Protein AF-L5NJZ7-F1 (afdb_monomer_lite)

Sequence (51 aa):
LIEHPATMTHSPLSQTERDALGISDSLLRLSVGVEHVDDLRSDLASALSVL

pLDDT: mean 97.37, std 2.46, range [81.06, 98.62]

Secondary structure (DSSP, 8-state):
-EE-GGGTTTTTS-HHHHHHTT--TT--EE---SS-HHHHHHHHHHHHTT-

Radius of gyration: 13.74 Å; chains: 1; bounding box: 29×20×32 Å

Foldseek 3Di:
DKDQCCVPVVVVDDPVRCVVVVRDSPDMDDDDDDDDPVVVVVVVVVVVVVD

Structure (mmCIF, N/CA/C/O backbone):
data_AF-L5NJZ7-F1
#
_entry.id   AF-L5NJZ7-F1
#
loop_
_atom_site.group_PDB
_atom_site.id
_atom_site.type_symbol
_atom_site.label_atom_id
_atom_site.label_alt_id
_atom_site.label_comp_id
_atom_site.label_asym_id
_atom_site.label_entity_id
_atom_site.label_seq_id
_atom_site.pdbx_PDB_ins_code
_atom_site.Cartn_x
_atom_site.Cartn_y
_atom_site.Cartn_z
_atom_site.occupancy
_atom_site.B_iso_or_equiv
_atom_site.auth_seq_id
_atom_site.auth_comp_id
_atom_site.auth_asym_id
_atom_site.auth_atom_id
_atom_site.pdbx_PDB_model_num
ATOM 1 N N . LEU A 1 1 ? 3.447 6.251 -6.782 1.00 95.88 1 LEU A N 1
ATOM 2 C CA . LEU A 1 1 ? 3.307 6.454 -5.310 1.00 95.88 1 LEU A CA 1
ATOM 3 C C . LEU A 1 1 ? 2.544 5.273 -4.721 1.00 95.88 1 LEU A C 1
ATOM 5 O O . LEU A 1 1 ? 1.544 4.897 -5.318 1.00 95.88 1 LEU A O 1
ATOM 9 N N . ILE A 1 2 ? 2.966 4.710 -3.586 1.00 97.50 2 ILE A N 1
ATOM 10 C CA . ILE A 1 2 ? 2.267 3.607 -2.900 1.00 97.50 2 ILE A CA 1
ATOM 11 C C . ILE A 1 2 ? 1.999 3.979 -1.438 1.00 97.50 2 ILE A C 1
ATOM 13 O O . ILE A 1 2 ? 2.800 4.691 -0.836 1.00 97.50 2 ILE A O 1
ATOM 17 N N . GLU A 1 3 ? 0.886 3.520 -0.869 1.00 97.94 3 GLU A N 1
ATOM 18 C CA . GLU A 1 3 ? 0.582 3.690 0.556 1.00 97.94 3 GLU A CA 1
ATOM 19 C C . GLU A 1 3 ? -0.116 2.467 1.158 1.00 97.94 3 GLU A C 1
ATOM 21 O O . GLU A 1 3 ? -0.729 1.666 0.446 1.00 97.94 3 GLU A O 1
ATOM 26 N N . HIS A 1 4 ? -0.070 2.389 2.490 1.00 98.19 4 HIS A N 1
ATOM 27 C CA . HIS A 1 4 ? -0.862 1.473 3.304 1.00 98.19 4 HIS A CA 1
ATOM 28 C C . HIS A 1 4 ? -1.989 2.259 4.003 1.00 98.19 4 HIS A C 1
ATOM 30 O O . HIS A 1 4 ? -1.732 2.913 5.019 1.00 98.19 4 HIS A O 1
ATOM 36 N N . PRO A 1 5 ? -3.234 2.257 3.480 1.00 98.19 5 PRO A N 1
ATOM 37 C CA . PRO A 1 5 ? -4.296 3.128 3.976 1.00 98.19 5 PRO A CA 1
ATOM 38 C C . PRO A 1 5 ? -4.597 2.927 5.464 1.00 98.19 5 PRO A C 1
ATOM 40 O O . PRO A 1 5 ? -4.755 3.917 6.178 1.00 98.19 5 PRO A O 1
ATOM 43 N N . ALA A 1 6 ? -4.599 1.680 5.950 1.00 98.12 6 ALA A N 1
ATOM 44 C CA . ALA A 1 6 ? -4.949 1.353 7.332 1.00 98.12 6 ALA A CA 1
ATOM 45 C C . ALA A 1 6 ? -3.990 1.961 8.374 1.00 98.12 6 ALA A C 1
ATOM 47 O O . ALA A 1 6 ? -4.438 2.339 9.452 1.00 98.12 6 ALA A O 1
ATOM 48 N N . THR A 1 7 ? -2.696 2.126 8.060 1.00 97.81 7 THR A N 1
ATOM 49 C CA . THR A 1 7 ? -1.722 2.766 8.977 1.00 97.81 7 THR A CA 1
ATOM 50 C C . THR A 1 7 ? -1.358 4.194 8.588 1.00 97.81 7 THR A C 1
ATOM 52 O O . THR A 1 7 ? -0.550 4.817 9.272 1.00 97.81 7 THR A O 1
ATOM 55 N N . MET A 1 8 ? -1.914 4.724 7.497 1.00 97.75 8 MET A N 1
ATOM 56 C CA . MET A 1 8 ? -1.603 6.067 7.004 1.00 97.75 8 MET A CA 1
ATOM 57 C C . MET A 1 8 ? -2.874 6.912 6.921 1.00 97.75 8 MET A C 1
ATOM 59 O O . MET A 1 8 ? -3.377 7.382 7.942 1.00 97.75 8 MET A O 1
ATOM 63 N N . THR A 1 9 ? -3.409 7.100 5.716 1.00 97.00 9 THR A N 1
ATOM 64 C CA . THR A 1 9 ? -4.501 8.035 5.414 1.00 97.00 9 THR A CA 1
ATOM 65 C C . THR A 1 9 ? -5.802 7.722 6.155 1.00 97.00 9 THR A C 1
ATOM 67 O O . THR A 1 9 ? -6.568 8.638 6.434 1.00 97.00 9 THR A O 1
ATOM 70 N N . HIS A 1 10 ? -6.029 6.458 6.523 1.00 97.31 10 HIS A N 1
ATOM 71 C CA . HIS A 1 10 ? -7.220 5.986 7.236 1.00 97.31 10 HIS A CA 1
ATOM 72 C C . HIS A 1 10 ? -6.900 5.462 8.645 1.00 97.31 10 HIS A C 1
ATOM 74 O O . HIS A 1 10 ? -7.758 4.854 9.282 1.00 97.31 10 HIS A O 1
ATOM 80 N N . SER A 1 11 ? -5.694 5.731 9.158 1.00 97.62 11 SER A N 1
ATOM 81 C CA . SER A 1 11 ? -5.295 5.359 10.524 1.00 97.62 11 SER A CA 1
ATOM 82 C C . SER A 1 11 ? -6.172 5.926 11.649 1.00 97.62 11 SER A C 1
ATOM 84 O O . SER A 1 11 ? -6.282 5.249 12.670 1.00 97.62 11 SER A O 1
ATOM 86 N N . PRO A 1 12 ? -6.839 7.096 11.516 1.00 98.25 12 PRO A N 1
ATOM 87 C CA . PRO A 1 12 ? -7.720 7.586 12.578 1.00 98.25 12 PRO A CA 1
ATOM 88 C C . PRO A 1 12 ? -9.030 6.798 12.729 1.00 98.25 12 PRO A C 1
ATOM 90 O O . PRO A 1 12 ? -9.693 6.942 13.753 1.00 98.25 12 PRO A O 1
ATOM 93 N N . LEU A 1 13 ? -9.429 6.008 11.724 1.00 97.94 13 LEU A N 1
ATOM 94 C CA . LEU A 1 13 ? -10.653 5.206 11.770 1.00 97.94 13 LEU A CA 1
ATOM 95 C C . LEU A 1 13 ? -10.441 3.948 12.615 1.00 97.94 13 LEU A C 1
ATOM 97 O O . LEU A 1 13 ? -9.391 3.307 12.531 1.00 97.94 13 LEU A O 1
ATOM 101 N N . SER A 1 14 ? -11.458 3.545 13.374 1.00 98.00 14 SER A N 1
ATOM 102 C CA . SER A 1 14 ? -11.475 2.236 14.037 1.00 98.00 14 SER A CA 1
ATOM 103 C C . SER A 1 14 ? -11.485 1.089 13.017 1.00 98.00 14 SER A C 1
ATOM 105 O O . SER A 1 14 ? -11.834 1.280 11.851 1.00 98.00 14 SER A O 1
ATOM 107 N N . GLN A 1 15 ? -11.141 -0.130 13.454 1.00 97.06 15 GLN A N 1
ATOM 108 C CA . GLN A 1 15 ? -11.186 -1.316 12.587 1.00 97.06 15 GLN A CA 1
ATOM 109 C C . GLN A 1 15 ? -12.571 -1.497 11.950 1.00 97.06 15 GLN A C 1
ATOM 111 O O . GLN A 1 15 ? -12.674 -1.634 10.739 1.00 97.06 15 GLN A O 1
ATOM 116 N N . THR A 1 16 ? -13.637 -1.406 12.748 1.00 98.06 16 THR A N 1
ATOM 117 C CA . THR A 1 16 ? -15.017 -1.590 12.277 1.00 98.06 16 THR A CA 1
ATOM 118 C C . THR A 1 16 ? -15.419 -0.560 11.218 1.00 98.06 16 THR A C 1
ATOM 120 O O . THR A 1 16 ? -16.110 -0.899 10.260 1.00 98.06 16 THR A O 1
ATOM 123 N N . GLU A 1 17 ? -14.984 0.697 11.363 1.00 98.44 17 GLU A N 1
ATOM 124 C CA . GLU A 1 17 ? -15.227 1.741 10.358 1.00 98.44 17 GLU A CA 1
ATOM 125 C C . GLU A 1 17 ? -14.455 1.469 9.063 1.00 98.44 17 GLU A C 1
ATOM 127 O O . GLU A 1 17 ? -15.009 1.632 7.977 1.00 98.44 17 GLU A O 1
ATOM 132 N N . ARG A 1 18 ? -13.197 1.014 9.158 1.00 98.38 18 ARG A N 1
ATOM 133 C CA . ARG A 1 18 ? -12.400 0.622 7.985 1.00 98.38 18 ARG A CA 1
ATOM 134 C C . ARG A 1 18 ? -13.003 -0.581 7.263 1.00 98.38 18 ARG A C 1
ATOM 136 O O . ARG A 1 18 ? -13.142 -0.539 6.041 1.00 98.38 18 ARG A O 1
ATOM 143 N N . ASP A 1 19 ? -13.428 -1.601 8.002 1.00 97.62 19 ASP A N 1
ATOM 144 C CA . ASP A 1 19 ? -14.052 -2.809 7.454 1.00 97.62 19 ASP A CA 1
ATOM 145 C C . ASP A 1 19 ? -15.347 -2.476 6.700 1.00 97.62 19 ASP A C 1
ATOM 147 O O . ASP A 1 19 ? -15.566 -2.968 5.593 1.00 97.62 19 ASP A O 1
ATOM 151 N N . ALA A 1 20 ? -16.175 -1.575 7.247 1.00 98.19 20 ALA A N 1
ATOM 152 C CA . ALA A 1 20 ? -17.398 -1.103 6.592 1.00 98.19 20 ALA A CA 1
ATOM 153 C C . ALA A 1 20 ? -17.134 -0.367 5.263 1.00 98.19 20 ALA A C 1
ATOM 155 O O . ALA A 1 20 ? -18.007 -0.328 4.395 1.00 98.19 20 ALA A O 1
ATOM 156 N N . LEU A 1 21 ? -15.932 0.192 5.087 1.00 97.81 21 LEU A N 1
ATOM 157 C CA . LEU A 1 21 ? -15.472 0.843 3.857 1.00 97.81 21 LEU A CA 1
ATOM 158 C C . LEU A 1 21 ? -14.671 -0.098 2.937 1.00 97.81 21 LEU A C 1
ATOM 160 O O . LEU A 1 21 ? -14.214 0.331 1.878 1.00 97.81 21 LEU A O 1
ATOM 164 N N . GLY A 1 22 ? -14.486 -1.365 3.322 1.00 97.50 22 GLY A N 1
ATOM 165 C CA . GLY A 1 22 ? -13.685 -2.336 2.571 1.00 97.50 22 GLY A CA 1
ATOM 166 C C . GLY A 1 22 ? -12.172 -2.109 2.665 1.00 97.50 22 GLY A C 1
ATOM 167 O O . GLY A 1 22 ? -11.429 -2.548 1.787 1.00 97.50 22 GLY A O 1
ATOM 168 N N . ILE A 1 23 ? -11.697 -1.415 3.703 1.00 98.25 23 ILE A N 1
ATOM 169 C CA . ILE A 1 23 ? -10.276 -1.124 3.922 1.00 98.25 23 ILE A CA 1
ATOM 170 C C . ILE A 1 23 ? -9.688 -2.173 4.871 1.00 98.25 23 ILE A C 1
ATOM 172 O O . ILE A 1 23 ? -9.712 -2.013 6.087 1.00 98.25 23 ILE A O 1
ATOM 176 N N . SER A 1 24 ? -9.133 -3.244 4.306 1.00 97.75 24 SER A N 1
ATOM 177 C CA . SER A 1 24 ? -8.418 -4.270 5.078 1.00 97.75 24 SER A CA 1
ATOM 178 C C . SER A 1 24 ? -7.015 -3.815 5.497 1.00 97.75 24 SER A C 1
ATOM 180 O O . SER A 1 24 ? -6.372 -3.059 4.767 1.00 97.75 24 SER A O 1
ATOM 182 N N . ASP A 1 25 ? -6.473 -4.403 6.563 1.00 97.38 25 ASP A N 1
ATOM 183 C CA . ASP A 1 25 ? -5.087 -4.189 7.021 1.00 97.38 25 ASP A CA 1
ATOM 184 C C . ASP A 1 25 ? -4.010 -4.745 6.062 1.00 97.38 25 ASP A C 1
ATOM 186 O O . ASP A 1 25 ? -2.820 -4.555 6.282 1.00 97.38 25 ASP A O 1
ATOM 190 N N . SER A 1 26 ? -4.401 -5.447 4.994 1.00 96.56 26 SER A N 1
ATOM 191 C CA . SER A 1 26 ? -3.499 -5.895 3.922 1.00 96.56 26 SER A CA 1
ATOM 192 C C . SER A 1 26 ? -3.619 -5.063 2.642 1.00 96.56 26 SER A C 1
ATOM 194 O O . SER A 1 26 ? -3.004 -5.399 1.629 1.00 96.56 26 SER A O 1
ATOM 196 N N . LEU A 1 27 ? -4.454 -4.016 2.631 1.00 97.88 27 LEU A N 1
ATOM 197 C CA . LEU A 1 27 ? -4.716 -3.242 1.420 1.00 97.88 27 LEU A CA 1
ATOM 198 C C . LEU A 1 27 ? -3.518 -2.344 1.099 1.00 97.88 27 LEU A C 1
ATOM 200 O O . LEU A 1 27 ? -3.200 -1.437 1.858 1.00 97.88 27 LEU A O 1
ATOM 204 N N . LEU A 1 28 ? -2.905 -2.529 -0.067 1.00 97.44 28 LEU A N 1
ATOM 205 C CA . LEU A 1 28 ? -1.946 -1.578 -0.626 1.00 97.44 28 LEU A CA 1
ATOM 206 C C . LEU A 1 28 ? -2.616 -0.774 -1.738 1.00 97.44 28 LEU A C 1
ATOM 208 O O . LEU A 1 28 ? -3.240 -1.343 -2.635 1.00 97.44 28 LEU A O 1
ATOM 212 N N . ARG A 1 29 ? -2.479 0.555 -1.697 1.00 97.94 29 ARG A N 1
ATOM 213 C CA . ARG A 1 29 ? -2.994 1.450 -2.741 1.00 97.94 29 ARG A CA 1
ATOM 214 C C . ARG A 1 29 ? -1.839 2.007 -3.556 1.00 97.94 29 ARG A C 1
ATOM 216 O O . ARG A 1 29 ? -0.987 2.711 -3.018 1.00 97.94 29 ARG A O 1
ATOM 223 N N . LEU A 1 30 ? -1.851 1.742 -4.859 1.00 98.00 30 LEU A N 1
ATOM 224 C CA . LEU A 1 30 ? -0.854 2.239 -5.801 1.00 98.00 30 LEU A CA 1
ATOM 225 C C . LEU A 1 30 ? -1.468 3.307 -6.715 1.00 98.00 30 LEU A C 1
ATOM 227 O O . LEU A 1 30 ? -2.460 3.060 -7.395 1.00 98.00 30 LEU A O 1
ATOM 231 N N . SER A 1 31 ? -0.854 4.488 -6.745 1.00 97.88 31 SER A N 1
ATOM 232 C CA . SER A 1 31 ? -1.062 5.494 -7.787 1.00 97.88 31 SER A CA 1
ATOM 233 C C . SER A 1 31 ? 0.047 5.335 -8.824 1.00 97.88 31 SER A C 1
ATOM 235 O O . SER A 1 31 ? 1.220 5.608 -8.531 1.00 97.88 31 SER A O 1
ATOM 237 N N . VAL A 1 32 ? -0.332 4.821 -9.994 1.00 97.81 32 VAL A N 1
ATOM 238 C CA . VAL A 1 32 ? 0.568 4.538 -11.119 1.00 97.81 32 VAL A CA 1
ATOM 239 C C . VAL A 1 32 ? 0.929 5.854 -11.806 1.00 97.81 32 VAL A C 1
ATOM 241 O O . VAL A 1 32 ? 0.039 6.627 -12.160 1.00 97.81 32 VAL A O 1
ATOM 244 N N . GLY A 1 33 ? 2.228 6.123 -11.937 1.00 97.06 33 GLY A N 1
ATOM 245 C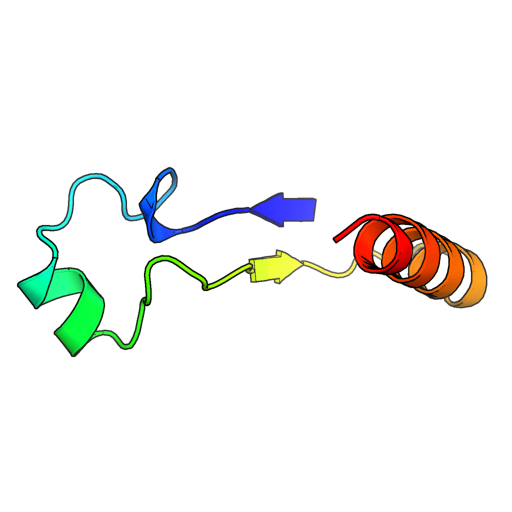 CA . GLY A 1 33 ? 2.738 7.320 -12.597 1.00 97.06 33 GLY A CA 1
ATOM 246 C C . GLY A 1 33 ? 2.825 7.162 -14.117 1.00 97.06 33 GLY A C 1
ATOM 247 O O . GLY A 1 33 ? 2.090 6.385 -14.725 1.00 97.06 33 GLY A O 1
ATOM 248 N N . VAL A 1 34 ? 3.707 7.947 -14.734 1.00 98.19 34 VAL A N 1
ATOM 249 C CA . VAL A 1 34 ? 3.923 7.993 -16.194 1.00 98.19 34 VAL A CA 1
ATOM 250 C C . VAL A 1 34 ? 5.293 7.436 -16.602 1.00 98.19 34 VAL A C 1
ATOM 252 O O . VAL A 1 34 ? 5.803 7.750 -17.675 1.00 98.19 34 VAL A O 1
ATOM 255 N N . GLU A 1 35 ? 5.911 6.647 -15.723 1.00 98.44 35 GLU A N 1
ATOM 256 C CA . GLU A 1 35 ? 7.182 5.969 -15.961 1.00 98.44 35 GLU A CA 1
ATOM 257 C C . GLU A 1 35 ? 7.055 4.863 -17.025 1.00 98.44 35 GLU A C 1
ATOM 259 O O . GLU A 1 35 ? 5.959 4.475 -17.441 1.00 98.44 35 GLU A O 1
ATOM 264 N N . HIS A 1 36 ? 8.193 4.328 -17.474 1.00 98.56 36 HIS A N 1
ATOM 265 C CA . HIS A 1 36 ? 8.203 3.216 -18.418 1.00 98.56 36 HIS A CA 1
ATOM 266 C C . HIS A 1 36 ? 7.542 1.972 -17.806 1.00 98.56 36 HIS A C 1
ATOM 268 O O . HIS A 1 36 ? 7.836 1.572 -16.679 1.00 98.56 36 HIS A O 1
ATOM 274 N N . VAL A 1 37 ? 6.660 1.328 -18.575 1.00 98.19 37 VAL A N 1
ATOM 275 C CA . VAL A 1 37 ? 5.862 0.193 -18.083 1.00 98.19 37 VAL A CA 1
ATOM 276 C C . VAL A 1 37 ? 6.723 -0.985 -17.622 1.00 98.19 37 VAL A C 1
ATOM 278 O O . VAL A 1 37 ? 6.375 -1.653 -16.651 1.00 98.19 37 VAL A O 1
ATOM 281 N N . ASP A 1 38 ? 7.851 -1.234 -18.284 1.00 98.62 38 ASP A N 1
ATOM 282 C CA . ASP A 1 38 ? 8.725 -2.358 -17.950 1.00 98.62 38 ASP A CA 1
ATOM 283 C C . ASP A 1 38 ? 9.487 -2.122 -16.642 1.00 98.62 38 ASP A C 1
ATOM 285 O O . ASP A 1 38 ? 9.636 -3.059 -15.857 1.00 98.62 38 ASP A O 1
ATOM 289 N N . ASP A 1 39 ? 9.859 -0.873 -16.349 1.00 98.50 39 ASP A N 1
ATOM 290 C CA . ASP A 1 39 ? 10.484 -0.502 -15.076 1.00 98.50 39 ASP A CA 1
ATOM 291 C C . ASP A 1 39 ? 9.501 -0.715 -13.920 1.00 98.50 39 ASP A C 1
ATOM 293 O O . ASP A 1 39 ? 9.831 -1.378 -12.937 1.00 98.50 39 ASP A O 1
ATOM 297 N N . LEU A 1 40 ? 8.253 -0.250 -14.075 1.00 98.25 40 LEU A N 1
ATOM 298 C CA . LEU A 1 40 ? 7.193 -0.446 -13.077 1.00 98.25 40 LEU A CA 1
ATOM 299 C C . LEU A 1 40 ? 6.908 -1.933 -12.824 1.00 98.25 40 LEU A C 1
ATOM 301 O O . LEU A 1 40 ? 6.725 -2.354 -11.681 1.00 98.25 40 LEU A O 1
ATOM 305 N N . ARG A 1 41 ? 6.873 -2.749 -13.884 1.00 98.25 41 ARG A N 1
ATOM 306 C CA . ARG A 1 41 ? 6.664 -4.200 -13.760 1.00 98.25 41 ARG A CA 1
ATOM 307 C C . ARG A 1 41 ? 7.837 -4.882 -13.072 1.00 98.25 41 ARG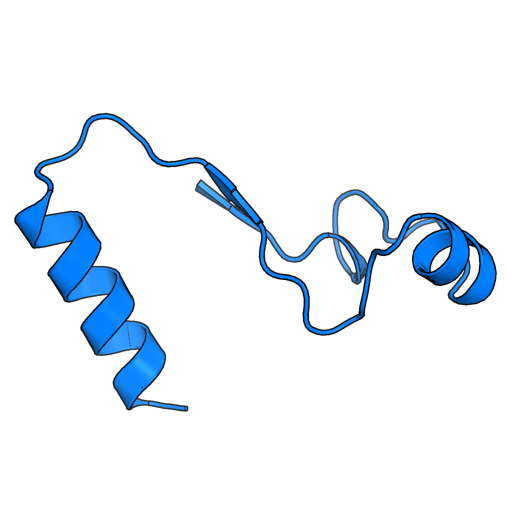 A C 1
ATOM 309 O O . ARG A 1 41 ? 7.606 -5.753 -12.235 1.00 98.25 41 ARG A O 1
ATOM 316 N N . SER A 1 42 ? 9.065 -4.509 -13.425 1.00 98.50 42 SER A N 1
ATOM 317 C CA . SER A 1 42 ? 10.274 -5.073 -12.827 1.00 98.50 42 SER A CA 1
ATOM 318 C C . SER A 1 42 ? 10.372 -4.734 -11.341 1.00 98.50 42 SER A C 1
ATOM 320 O O . SER A 1 42 ? 10.699 -5.609 -10.541 1.00 98.50 42 SER A O 1
ATOM 322 N N . ASP A 1 43 ? 10.050 -3.496 -10.961 1.00 97.75 43 ASP A N 1
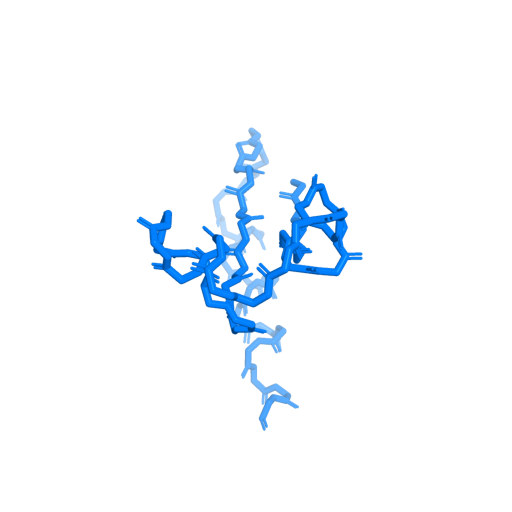ATOM 323 C CA . ASP A 1 43 ? 10.083 -3.049 -9.567 1.00 97.75 43 ASP A CA 1
ATOM 324 C C . ASP A 1 43 ? 9.064 -3.817 -8.710 1.00 97.75 43 ASP A C 1
ATOM 326 O O . ASP A 1 43 ? 9.418 -4.430 -7.701 1.00 97.75 43 ASP A O 1
ATOM 330 N N . LEU A 1 44 ? 7.812 -3.913 -9.179 1.00 97.56 44 LEU A N 1
ATOM 331 C CA . LEU A 1 44 ? 6.774 -4.693 -8.498 1.00 97.56 44 LEU A CA 1
ATOM 332 C C . LEU A 1 44 ? 7.123 -6.186 -8.419 1.00 97.56 44 LEU A C 1
ATOM 334 O O . LEU A 1 44 ? 6.915 -6.804 -7.377 1.00 97.56 44 LEU A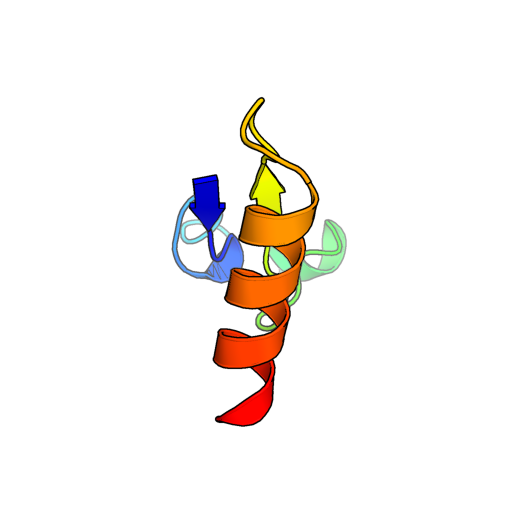 O 1
ATOM 338 N N . ALA A 1 45 ? 7.666 -6.777 -9.488 1.00 98.19 45 ALA A N 1
ATOM 339 C CA . ALA A 1 45 ? 8.068 -8.183 -9.487 1.00 98.19 45 ALA A CA 1
ATOM 340 C C . ALA A 1 45 ? 9.200 -8.455 -8.484 1.00 98.19 45 ALA A C 1
ATOM 342 O O . ALA A 1 45 ? 9.140 -9.436 -7.744 1.00 98.19 45 ALA A O 1
ATOM 343 N N . SER A 1 46 ? 10.199 -7.569 -8.426 1.00 98.06 46 SER A N 1
ATOM 344 C CA . SER A 1 46 ? 11.294 -7.642 -7.456 1.00 98.06 46 SER A CA 1
ATOM 345 C C . SER A 1 46 ? 10.769 -7.561 -6.020 1.00 98.06 46 SER A C 1
ATOM 347 O O . SER A 1 46 ? 11.050 -8.448 -5.211 1.00 98.06 46 SER A O 1
ATOM 349 N N . ALA A 1 47 ? 9.927 -6.566 -5.719 1.00 96.06 47 ALA A N 1
ATOM 350 C CA . ALA A 1 47 ? 9.355 -6.369 -4.387 1.00 96.06 47 ALA A CA 1
ATOM 351 C C . ALA A 1 47 ? 8.475 -7.545 -3.926 1.00 96.06 47 ALA A C 1
ATOM 353 O O . ALA A 1 47 ? 8.517 -7.927 -2.760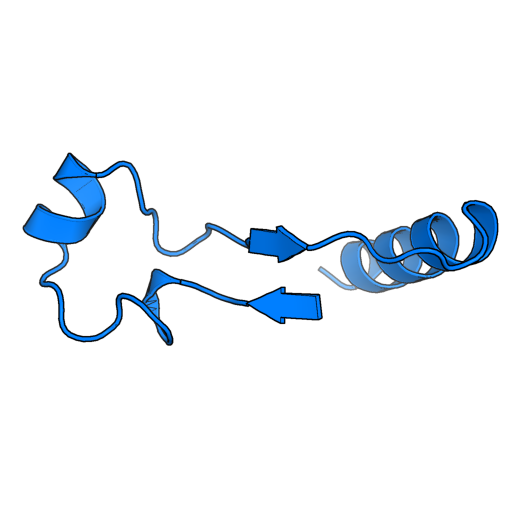 1.00 96.06 47 ALA A O 1
ATOM 354 N N . LEU A 1 48 ? 7.700 -8.148 -4.833 1.00 96.19 48 LEU A N 1
ATOM 355 C CA . LEU A 1 48 ? 6.856 -9.303 -4.512 1.00 96.19 48 LEU A CA 1
ATOM 356 C C . LEU A 1 48 ? 7.648 -10.612 -4.373 1.00 96.19 48 LEU A C 1
ATOM 358 O O . LEU A 1 48 ? 7.146 -11.551 -3.767 1.00 96.19 48 LEU A O 1
ATOM 362 N N . SER A 1 49 ? 8.867 -10.691 -4.915 1.00 97.50 49 SER A N 1
ATOM 363 C CA . SER A 1 49 ? 9.695 -11.905 -4.848 1.00 97.50 49 SER A CA 1
ATOM 364 C C . SER A 1 49 ? 10.350 -12.151 -3.483 1.00 97.50 49 SER A C 1
ATOM 366 O O . SE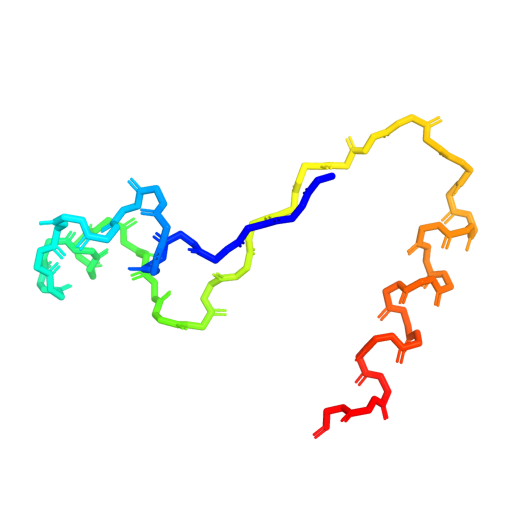R A 1 49 ? 10.851 -13.247 -3.241 1.00 97.50 49 SER A O 1
ATOM 368 N N . VAL A 1 50 ? 10.364 -11.141 -2.606 1.00 93.44 50 VAL A N 1
ATOM 369 C CA . VAL A 1 50 ? 10.981 -11.195 -1.266 1.00 93.44 50 VAL A CA 1
ATOM 370 C C . VAL A 1 50 ? 9.961 -11.351 -0.131 1.00 93.44 50 VAL A C 1
ATOM 372 O O . VAL A 1 50 ? 10.337 -11.260 1.039 1.00 93.44 50 VAL A O 1
ATOM 375 N N . LEU A 1 51 ? 8.685 -11.549 -0.476 1.00 81.06 51 LEU A N 1
ATOM 376 C CA . LEU A 1 51 ? 7.604 -11.888 0.454 1.00 81.06 51 LEU A CA 1
ATOM 377 C C . LEU A 1 51 ? 7.582 -13.395 0.730 1.00 81.06 51 LEU A C 1
ATOM 379 O O . LEU A 1 51 ? 7.343 -13.756 1.903 1.00 81.06 51 LEU A O 1
#